Protein AF-A0A973DH10-F1 (afdb_monomer_lite)

Secondary structure (DSSP, 8-state):
-HHHHHHHHHHHSTTSHHHHHHHHHHHHHHHHHHHHHHH-HHHHTS-EEEEE-TTS-EEEEES--HHHHHHHHHHHHH-HHHHHHHHHHHHHHHHHHTT-SSGGGGEE--TTTHHHH--HHHHHHHTBPPHHHHHHH--SB-HHHHHHHHHHHHHHHSEE-

Foldseek 3Di:
DVLLVLLCCQCFNCPHQQVVLLLQLQVLVVVLLVVCCVPPVVLNPDPWFWFAALVLQIFIGDDDDPVVRVVSSCSCRVRPSNSVSNVSNVVSCVVSLCVDCDQLVQFDDDNHCRRQQDGSVQLNVQQADDPVCCVVPVTRGNSVSNSVSSSVSRVVGTHGD

pLDDT: mean 93.12, std 5.01, range [64.06, 98.31]

Radius of gyration: 15.71 Å; chains: 1; bounding box: 33×38×45 Å

Structure (mmCIF, N/CA/C/O backbone):
data_AF-A0A973DH10-F1
#
_entry.id   AF-A0A973DH10-F1
#
loop_
_atom_site.group_PDB
_atom_site.id
_atom_site.type_symbol
_atom_site.label_atom_id
_atom_site.label_alt_id
_atom_site.label_comp_id
_atom_site.label_asym_id
_atom_site.label_entity_id
_atom_site.label_seq_id
_atom_site.pdbx_PDB_ins_code
_atom_site.Cartn_x
_atom_site.Cartn_y
_atom_site.Cartn_z
_atom_site.occupancy
_atom_site.B_iso_or_equiv
_atom_site.auth_seq_id
_atom_site.auth_comp_id
_atom_site.auth_asym_id
_atom_site.auth_atom_id
_atom_site.pdbx_PDB_model_num
ATOM 1 N N . MET A 1 1 ? 14.949 -2.967 -24.346 1.00 64.06 1 MET A N 1
ATOM 2 C CA . MET A 1 1 ? 15.407 -1.708 -23.703 1.00 64.06 1 MET A CA 1
ATOM 3 C C . MET A 1 1 ? 14.284 -0.684 -23.559 1.00 64.06 1 MET A C 1
ATOM 5 O O . MET A 1 1 ? 14.147 -0.156 -22.469 1.00 64.06 1 MET A O 1
ATOM 9 N N . TYR A 1 2 ? 13.467 -0.434 -24.591 1.00 74.19 2 TYR A N 1
ATOM 10 C CA . TYR A 1 2 ? 12.331 0.504 -24.516 1.00 74.19 2 TYR A CA 1
ATOM 11 C C . TYR A 1 2 ? 11.295 0.140 -23.433 1.00 74.19 2 TYR A C 1
ATOM 13 O O . TYR A 1 2 ? 10.970 0.972 -22.595 1.00 74.19 2 TYR A O 1
ATOM 21 N N . GLU A 1 3 ? 10.865 -1.124 -23.376 1.00 84.31 3 GLU A N 1
ATOM 22 C CA . GLU A 1 3 ? 9.895 -1.600 -22.371 1.00 84.31 3 GLU A CA 1
ATOM 23 C C . GLU A 1 3 ? 10.422 -1.510 -20.934 1.00 84.31 3 GLU A C 1
ATOM 25 O O . GLU A 1 3 ? 9.685 -1.123 -20.034 1.00 84.31 3 GLU A O 1
ATOM 30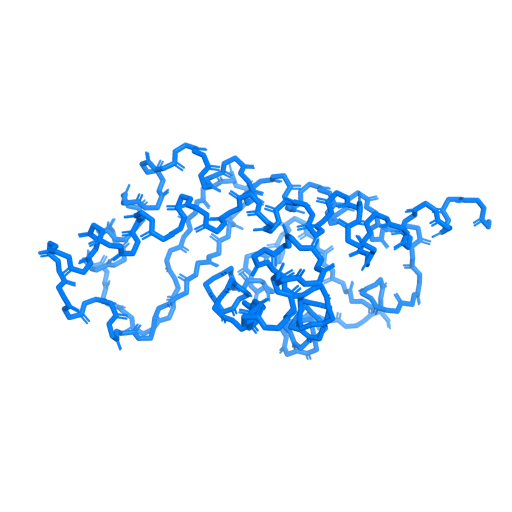 N N . LEU A 1 4 ? 11.717 -1.780 -20.729 1.00 85.81 4 LEU A N 1
ATOM 31 C CA . LEU A 1 4 ? 12.368 -1.615 -19.429 1.00 85.81 4 LEU A CA 1
ATOM 32 C C . LEU A 1 4 ? 12.369 -0.143 -18.990 1.00 85.81 4 LEU A C 1
ATOM 34 O O . LEU A 1 4 ? 12.091 0.142 -17.834 1.00 85.81 4 LEU A O 1
ATOM 38 N N . GLY A 1 5 ? 12.640 0.793 -19.906 1.00 86.19 5 GLY A N 1
ATOM 39 C CA . GLY A 1 5 ? 12.599 2.227 -19.605 1.00 86.19 5 GLY A CA 1
ATOM 40 C C . GLY A 1 5 ? 11.201 2.712 -19.211 1.00 86.19 5 GLY A C 1
ATOM 41 O O . GLY A 1 5 ? 11.071 3.489 -18.267 1.00 86.19 5 GLY A O 1
ATOM 42 N N . ILE A 1 6 ? 10.158 2.210 -19.884 1.00 89.88 6 ILE A N 1
ATOM 43 C CA . ILE A 1 6 ? 8.761 2.480 -19.512 1.00 89.88 6 ILE A CA 1
ATOM 44 C C . ILE A 1 6 ? 8.464 1.902 -18.130 1.00 89.88 6 ILE A C 1
ATOM 46 O O . ILE A 1 6 ? 7.989 2.632 -17.268 1.00 89.88 6 ILE A O 1
ATOM 50 N N . ALA A 1 7 ? 8.794 0.630 -17.892 1.00 91.88 7 ALA A N 1
ATOM 51 C CA . ALA A 1 7 ? 8.577 -0.010 -16.598 1.00 91.88 7 ALA A CA 1
ATOM 52 C C . ALA A 1 7 ? 9.269 0.756 -15.461 1.00 91.88 7 ALA A C 1
ATOM 54 O O . ALA A 1 7 ? 8.643 1.053 -14.449 1.00 91.88 7 ALA A O 1
ATOM 55 N N . THR A 1 8 ? 10.525 1.173 -15.650 1.00 90.81 8 THR A N 1
ATOM 56 C CA . THR A 1 8 ? 11.237 1.994 -14.663 1.00 90.81 8 THR A CA 1
ATOM 57 C C . THR A 1 8 ? 10.534 3.336 -14.416 1.00 90.81 8 THR A C 1
ATOM 59 O O . THR A 1 8 ? 10.389 3.758 -13.270 1.00 90.81 8 THR A O 1
ATOM 62 N N . GLY A 1 9 ? 10.061 4.008 -15.468 1.00 92.69 9 GLY A N 1
ATOM 63 C CA . GLY A 1 9 ? 9.294 5.246 -15.323 1.00 92.69 9 GLY A CA 1
ATOM 64 C C . GLY A 1 9 ? 8.002 5.049 -14.528 1.00 92.69 9 GLY A C 1
ATOM 65 O O . GLY A 1 9 ? 7.704 5.821 -13.621 1.00 92.69 9 GLY A O 1
ATOM 66 N N . GLU A 1 10 ? 7.262 3.990 -14.834 1.00 95.06 10 GLU A N 1
ATOM 67 C CA . GLU A 1 10 ? 5.958 3.695 -14.242 1.00 95.06 10 GLU A CA 1
ATOM 68 C C . GLU A 1 10 ? 6.039 3.211 -12.787 1.00 95.06 10 GLU A C 1
ATOM 70 O O . GLU A 1 10 ? 5.149 3.520 -11.993 1.00 95.06 10 GLU A O 1
ATOM 75 N N . LEU A 1 11 ? 7.111 2.493 -12.432 1.00 94.12 11 LEU A N 1
ATOM 76 C CA . LEU A 1 11 ? 7.329 1.931 -11.096 1.00 94.12 11 LEU A CA 1
ATOM 77 C C . LEU A 1 11 ? 7.950 2.925 -10.102 1.00 94.12 11 LEU A C 1
ATOM 79 O O . LEU A 1 11 ? 7.577 2.907 -8.929 1.00 94.12 11 LEU A O 1
ATOM 83 N N . TYR A 1 12 ? 8.901 3.763 -10.538 1.00 92.81 12 TYR A N 1
ATOM 84 C CA . TYR A 1 12 ? 9.770 4.516 -9.616 1.00 92.81 12 TYR A CA 1
ATOM 85 C C . TYR A 1 12 ? 9.658 6.038 -9.720 1.00 92.81 12 TYR A C 1
ATOM 87 O O . TYR A 1 12 ? 9.957 6.740 -8.754 1.00 92.81 12 TYR A O 1
ATOM 95 N N . MET A 1 13 ? 9.279 6.580 -10.879 1.00 92.06 13 MET A N 1
ATOM 96 C CA . MET A 1 13 ? 9.274 8.033 -11.071 1.00 92.06 13 MET A CA 1
ATOM 97 C C . MET A 1 13 ? 7.978 8.644 -10.526 1.00 92.06 13 MET A C 1
ATOM 99 O O . MET A 1 13 ? 6.919 8.046 -10.697 1.00 92.06 13 MET A O 1
ATOM 103 N N . PRO A 1 14 ? 8.000 9.867 -9.963 1.00 86.50 14 PRO A N 1
ATOM 104 C CA . PRO A 1 14 ? 6.800 10.503 -9.399 1.00 86.50 14 PRO A CA 1
ATOM 105 C C . PRO A 1 14 ? 5.652 10.665 -10.413 1.00 86.50 14 PRO A C 1
ATOM 107 O O . PRO A 1 14 ? 4.482 10.665 -10.046 1.00 86.50 14 PRO A O 1
ATOM 110 N N . GLY A 1 15 ? 5.969 10.752 -11.709 1.00 89.12 15 GLY A N 1
ATOM 111 C CA . GLY A 1 15 ? 4.977 10.789 -12.788 1.00 89.12 15 GLY A CA 1
ATOM 112 C C . GLY A 1 15 ? 4.397 9.426 -13.194 1.00 89.12 15 GLY A C 1
ATOM 113 O O . GLY A 1 15 ? 3.450 9.403 -13.987 1.00 89.12 15 GLY A O 1
ATOM 114 N N . GLY A 1 16 ? 4.953 8.327 -12.687 1.00 94.25 16 GLY A N 1
ATOM 115 C CA . GLY A 1 16 ? 4.567 6.956 -12.995 1.00 94.25 16 GLY A CA 1
ATOM 116 C C . GLY A 1 16 ? 3.266 6.533 -12.322 1.00 94.25 16 GLY A C 1
ATOM 117 O O . GLY A 1 16 ? 2.836 7.100 -11.315 1.00 94.25 16 GLY A O 1
ATOM 118 N N . SER A 1 17 ? 2.615 5.530 -12.895 1.00 95.62 17 SER A N 1
ATOM 119 C CA . SER A 1 17 ? 1.327 5.024 -12.425 1.00 95.62 17 SER A CA 1
ATOM 120 C C . SER A 1 17 ? 1.370 4.442 -11.013 1.00 95.62 17 SER A C 1
ATOM 122 O O . SER A 1 17 ? 0.400 4.629 -10.277 1.00 95.62 17 SER A O 1
ATOM 124 N N . VAL A 1 18 ? 2.469 3.808 -10.586 1.00 95.38 18 VAL A N 1
ATOM 125 C CA . VAL A 1 18 ? 2.585 3.268 -9.220 1.00 95.38 18 VAL A CA 1
ATOM 126 C C . VAL A 1 18 ? 2.637 4.397 -8.180 1.00 95.38 18 VAL A C 1
ATOM 128 O O . VAL A 1 18 ? 1.722 4.448 -7.352 1.00 95.38 18 VAL A O 1
ATOM 131 N N . PRO A 1 19 ? 3.577 5.365 -8.235 1.00 95.12 19 PRO A N 1
ATOM 132 C CA . PRO A 1 19 ? 3.576 6.493 -7.299 1.00 95.12 19 PRO A CA 1
ATOM 133 C C . PRO A 1 19 ? 2.293 7.329 -7.336 1.00 95.12 19 PRO A C 1
ATOM 135 O O . PRO A 1 19 ? 1.767 7.687 -6.285 1.00 95.12 19 PRO A O 1
ATOM 138 N N . LYS A 1 20 ? 1.716 7.566 -8.523 1.00 95.44 20 LYS A N 1
ATOM 139 C CA . LYS A 1 20 ? 0.425 8.267 -8.648 1.00 95.44 20 LYS A CA 1
ATOM 140 C C . LYS A 1 20 ? -0.729 7.532 -7.979 1.00 95.44 20 LYS A C 1
ATOM 142 O O . LYS A 1 20 ? -1.645 8.179 -7.482 1.00 95.44 20 LYS A O 1
ATOM 147 N N . SER A 1 21 ? -0.722 6.200 -7.996 1.00 96.31 21 SER A N 1
ATOM 148 C CA . SER A 1 21 ? -1.761 5.420 -7.319 1.00 96.31 21 SER A CA 1
ATOM 149 C C . SER A 1 21 ? -1.677 5.625 -5.808 1.00 96.31 21 SER A C 1
ATOM 151 O O . SER A 1 21 ? -2.709 5.816 -5.180 1.00 96.31 21 SER A O 1
ATOM 153 N N . VAL A 1 22 ? -0.465 5.675 -5.240 1.00 96.44 22 VAL A N 1
ATOM 154 C CA . VAL A 1 22 ? -0.251 5.953 -3.806 1.00 96.44 22 VAL A CA 1
ATOM 155 C C . VAL A 1 22 ? -0.667 7.374 -3.438 1.00 96.44 22 VAL A C 1
ATOM 157 O O . VAL A 1 22 ? -1.369 7.562 -2.450 1.00 96.44 22 VAL A O 1
ATOM 160 N N . GLU A 1 23 ? -0.328 8.363 -4.266 1.00 95.00 23 GLU A N 1
ATOM 161 C CA . GLU A 1 23 ? -0.748 9.753 -4.046 1.00 95.00 23 GLU A CA 1
ATOM 162 C C . GLU A 1 23 ? -2.277 9.875 -3.938 1.00 95.00 23 GLU A C 1
ATOM 164 O O . GLU A 1 23 ? -2.801 10.531 -3.039 1.00 95.00 23 GLU A O 1
ATOM 169 N N . LYS A 1 24 ? -3.013 9.162 -4.802 1.00 95.81 24 LYS A N 1
ATOM 170 C CA . LYS A 1 24 ? -4.484 9.126 -4.777 1.00 95.81 24 LYS A CA 1
ATOM 171 C C . LYS A 1 24 ? -5.066 8.448 -3.535 1.00 95.81 24 LYS A C 1
ATOM 173 O O . LYS A 1 24 ? -6.218 8.710 -3.206 1.00 95.81 24 LYS A O 1
ATOM 178 N N . MET A 1 25 ? -4.318 7.574 -2.860 1.00 97.00 25 MET A N 1
ATOM 179 C CA . MET A 1 25 ? -4.797 6.900 -1.649 1.00 97.00 25 MET A CA 1
ATOM 180 C C . MET A 1 25 ? -4.804 7.828 -0.433 1.00 97.00 25 MET A C 1
ATOM 182 O O . MET A 1 25 ? -5.590 7.595 0.480 1.00 97.00 25 MET A O 1
ATOM 186 N N . LEU A 1 26 ? -3.945 8.855 -0.387 1.00 94.44 26 LEU A N 1
ATOM 187 C CA . LEU A 1 26 ? -3.704 9.627 0.838 1.00 94.44 26 LEU A CA 1
ATOM 188 C C . LEU A 1 26 ? -4.947 10.358 1.348 1.00 94.44 26 LEU A C 1
ATOM 190 O O . LEU A 1 26 ? -5.273 10.243 2.526 1.00 94.44 26 LEU A O 1
ATOM 194 N N . SER A 1 27 ? -5.666 11.062 0.472 1.00 94.75 27 SER A N 1
ATOM 195 C CA . SER A 1 27 ? -6.875 11.796 0.861 1.00 94.75 27 SER A CA 1
ATOM 196 C C . SER A 1 27 ? -7.994 10.886 1.399 1.00 94.75 27 SER A C 1
ATOM 198 O O . SER A 1 27 ? -8.438 11.121 2.528 1.00 94.75 27 SER A O 1
ATOM 200 N N . PRO A 1 28 ? -8.431 9.823 0.688 1.00 96.62 28 PRO A N 1
ATOM 201 C CA . PRO A 1 28 ? -9.458 8.929 1.219 1.00 96.62 28 PRO A CA 1
ATOM 202 C C . PRO A 1 28 ? -8.968 8.124 2.433 1.00 96.62 28 PRO A C 1
ATOM 204 O O . PRO A 1 28 ? -9.773 7.789 3.300 1.00 96.62 28 PRO A O 1
ATOM 207 N N . TYR A 1 29 ? -7.664 7.852 2.543 1.00 96.19 29 TYR A N 1
ATOM 208 C CA . TYR A 1 29 ? -7.074 7.238 3.733 1.00 96.19 29 TYR A CA 1
ATOM 209 C C . TYR A 1 29 ? -7.130 8.157 4.961 1.00 96.19 29 TYR A C 1
ATOM 211 O O . TYR A 1 29 ? -7.511 7.709 6.040 1.00 96.19 29 TYR A O 1
ATOM 219 N N . ASP A 1 30 ? -6.811 9.443 4.811 1.00 94.75 30 ASP A N 1
ATOM 220 C CA . ASP A 1 30 ? -6.882 10.411 5.911 1.00 94.75 30 ASP A CA 1
ATOM 221 C C . ASP A 1 30 ? -8.323 10.630 6.384 1.00 94.75 30 ASP A C 1
ATOM 223 O O . ASP A 1 30 ? -8.580 10.678 7.590 1.00 94.75 30 ASP A O 1
ATOM 227 N N . ALA A 1 31 ? -9.279 10.682 5.453 1.00 95.31 31 ALA A N 1
ATOM 228 C CA . ALA A 1 31 ? -10.700 10.731 5.786 1.00 95.31 31 ALA A CA 1
ATOM 229 C C . ALA A 1 31 ? -11.147 9.477 6.559 1.00 95.31 31 ALA A C 1
ATOM 231 O O . ALA A 1 31 ? -11.826 9.588 7.582 1.00 95.31 31 ALA A O 1
ATOM 232 N N . LEU A 1 32 ? -10.715 8.291 6.114 1.00 94.44 32 LEU A N 1
ATOM 233 C CA . LEU A 1 32 ? -10.994 7.021 6.782 1.00 94.44 32 LEU A CA 1
ATOM 234 C C . LEU A 1 32 ? -10.411 6.985 8.201 1.00 94.44 32 LEU A C 1
ATOM 236 O O . LEU A 1 32 ? -11.117 6.638 9.146 1.00 94.44 32 LEU A O 1
ATOM 240 N N . LEU A 1 33 ? -9.137 7.350 8.369 1.00 93.12 33 LEU A N 1
ATOM 241 C CA . LEU A 1 33 ? -8.499 7.388 9.684 1.00 93.12 33 LEU A CA 1
ATOM 242 C C . LEU A 1 33 ? -9.174 8.389 10.619 1.00 93.12 33 LEU A C 1
ATOM 244 O O . LEU A 1 33 ? -9.320 8.099 11.805 1.00 93.12 33 LEU A O 1
ATOM 248 N N . SER A 1 34 ? -9.595 9.546 10.104 1.00 93.69 34 SER A N 1
ATOM 249 C CA . SER A 1 34 ? -10.341 10.529 10.889 1.00 93.69 34 SER A CA 1
ATOM 250 C C . SER A 1 34 ? -11.671 9.952 11.382 1.00 93.69 34 SER A C 1
ATOM 252 O O . SER A 1 34 ? -11.976 10.058 12.570 1.00 93.69 34 SER A O 1
ATOM 254 N N . ASP A 1 35 ? -12.423 9.269 10.512 1.00 92.94 35 ASP A N 1
ATOM 255 C CA . ASP A 1 35 ? -13.675 8.603 10.890 1.00 92.94 35 ASP A CA 1
ATOM 256 C C . ASP A 1 35 ? -13.447 7.492 11.926 1.00 92.94 35 ASP A C 1
ATOM 258 O O . ASP A 1 35 ? -14.120 7.450 12.959 1.00 92.94 35 ASP A O 1
ATOM 262 N N . ILE A 1 36 ? -12.439 6.640 11.713 1.00 92.00 36 ILE A N 1
ATOM 263 C CA . ILE A 1 36 ? -12.059 5.591 12.667 1.00 92.00 36 ILE A CA 1
ATOM 264 C C . ILE A 1 36 ? -11.673 6.206 14.012 1.00 92.00 36 ILE A C 1
ATOM 266 O O . ILE A 1 36 ? -12.118 5.715 15.044 1.00 92.00 36 ILE A O 1
ATOM 270 N N . ASN A 1 37 ? -10.890 7.284 14.026 1.00 91.75 37 ASN A N 1
ATOM 271 C CA . ASN A 1 37 ? -10.477 7.939 15.262 1.00 91.75 37 ASN A CA 1
ATOM 272 C C . ASN A 1 37 ? -11.658 8.569 16.016 1.00 91.75 37 ASN A C 1
ATOM 274 O O . ASN A 1 37 ? -11.659 8.579 17.242 1.00 91.75 37 ASN A O 1
ATOM 278 N N . ASN A 1 38 ? -12.675 9.059 15.305 1.00 91.19 38 ASN A N 1
ATOM 279 C CA . ASN A 1 38 ? -13.877 9.622 15.920 1.00 91.19 38 ASN A CA 1
ATOM 280 C C . ASN A 1 38 ? -14.800 8.539 16.502 1.00 91.19 38 ASN A C 1
ATOM 282 O O . ASN A 1 38 ? -15.364 8.727 17.578 1.00 91.19 38 ASN A O 1
ATOM 286 N N . GLN A 1 39 ? -14.964 7.414 15.801 1.00 90.06 39 GLN A N 1
ATOM 287 C CA . GLN A 1 39 ? -15.906 6.354 16.187 1.00 90.06 39 GLN A CA 1
ATOM 288 C C . GLN A 1 39 ? -15.285 5.310 17.125 1.00 90.06 39 GLN A C 1
ATOM 290 O O . GLN A 1 39 ? -15.946 4.809 18.032 1.00 90.06 39 GLN A O 1
ATOM 295 N N . ALA A 1 40 ? -14.010 4.990 16.921 1.00 88.50 40 ALA A N 1
ATOM 296 C CA . ALA A 1 40 ? -13.256 4.000 17.678 1.00 88.50 40 ALA A CA 1
ATOM 297 C C . ALA A 1 40 ? -11.802 4.477 17.899 1.00 88.50 40 ALA A C 1
ATOM 299 O O . ALA A 1 40 ? -10.874 3.923 17.304 1.00 88.50 40 ALA A O 1
ATOM 300 N N . PRO A 1 41 ? -11.561 5.469 18.782 1.00 86.31 41 PRO A N 1
ATOM 301 C CA . PRO A 1 41 ? -10.232 6.060 18.983 1.00 86.31 41 PRO A CA 1
ATOM 302 C C . PRO A 1 41 ? -9.138 5.033 19.303 1.00 86.31 41 PRO A C 1
ATOM 304 O O . PRO A 1 41 ? -8.007 5.149 18.842 1.00 86.31 41 PRO A O 1
ATOM 307 N N . SER A 1 42 ? -9.472 3.978 20.053 1.00 85.12 42 SER A N 1
ATOM 308 C CA . SER A 1 42 ? -8.536 2.896 20.387 1.00 85.12 42 SER A CA 1
ATOM 309 C C . SER A 1 42 ? -7.997 2.161 19.155 1.00 85.12 42 SER A C 1
ATOM 311 O O . SER A 1 42 ? -6.883 1.645 19.202 1.00 85.12 42 SER A O 1
ATOM 313 N N . MET A 1 43 ? -8.745 2.141 18.047 1.00 84.19 43 MET A N 1
ATOM 314 C CA . MET A 1 43 ? -8.339 1.507 16.794 1.00 84.19 43 MET A CA 1
ATOM 315 C C . MET A 1 43 ? -7.297 2.323 16.035 1.00 84.19 43 MET A C 1
ATOM 317 O O . MET A 1 43 ? -6.443 1.737 15.375 1.00 84.19 43 MET A O 1
ATOM 321 N N . ALA A 1 44 ? -7.303 3.653 16.154 1.00 78.12 44 ALA A N 1
ATOM 322 C CA . ALA A 1 44 ? -6.312 4.499 15.488 1.00 78.12 44 ALA A CA 1
ATOM 323 C C . ALA A 1 44 ? -4.881 4.188 15.970 1.00 78.12 44 ALA A C 1
ATOM 325 O O . ALA A 1 44 ? -3.942 4.164 15.172 1.00 78.12 44 ALA A O 1
ATOM 326 N N . TYR A 1 45 ? -4.734 3.861 17.258 1.00 78.94 45 TYR A N 1
ATOM 327 C CA . TYR A 1 45 ? -3.447 3.580 17.906 1.00 78.94 45 TYR A CA 1
ATOM 328 C C . TYR A 1 45 ? -3.039 2.101 17.890 1.00 78.94 45 TYR A C 1
ATOM 330 O O . TYR A 1 45 ? -1.944 1.759 18.340 1.00 78.94 45 TYR A O 1
ATOM 338 N N . LYS A 1 46 ? -3.902 1.204 17.400 1.00 88.25 46 LYS A N 1
ATOM 339 C CA . LYS A 1 46 ? -3.590 -0.226 17.298 1.00 88.25 46 LYS A CA 1
ATOM 340 C C . LYS A 1 46 ? -2.742 -0.535 16.069 1.00 88.25 46 LYS A C 1
ATOM 342 O O . LYS A 1 46 ? -2.876 0.091 15.017 1.00 88.25 46 LYS A O 1
ATOM 347 N N . ASN A 1 47 ? -1.908 -1.565 16.208 1.00 88.19 47 ASN A N 1
ATOM 348 C CA . ASN A 1 47 ? -1.054 -2.077 15.143 1.00 88.19 47 ASN A CA 1
ATOM 349 C C . ASN A 1 47 ? -1.856 -2.978 14.188 1.00 88.19 47 ASN A C 1
ATOM 351 O O . ASN A 1 47 ? -1.850 -4.205 14.318 1.00 88.19 47 ASN A O 1
ATOM 355 N N . TRP A 1 48 ? -2.570 -2.342 13.262 1.00 94.62 48 TRP A N 1
ATOM 356 C CA . TRP A 1 48 ? -3.254 -2.991 12.146 1.00 94.62 48 TRP A CA 1
ATOM 357 C C . TRP A 1 48 ? -2.760 -2.430 10.815 1.00 94.62 48 TRP A C 1
ATOM 359 O O . TRP A 1 48 ? -2.290 -1.295 10.763 1.00 94.62 48 TRP A O 1
ATOM 369 N N . GLY A 1 49 ? -2.866 -3.222 9.753 1.00 96.19 49 GLY A N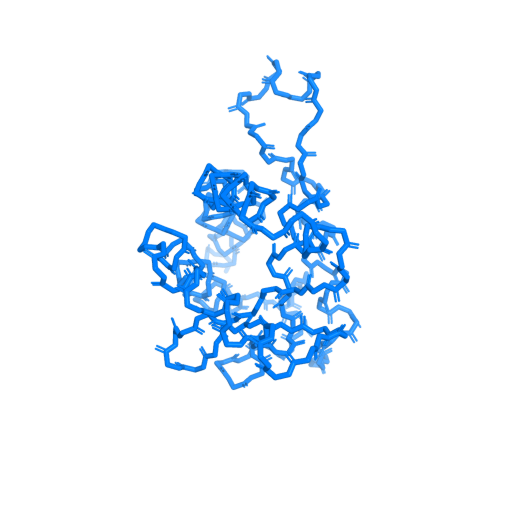 1
ATOM 370 C CA . GLY A 1 49 ? -2.463 -2.884 8.393 1.00 96.19 49 GLY A CA 1
ATOM 371 C C . GLY A 1 49 ? -3.595 -3.060 7.388 1.00 96.19 49 GLY A C 1
ATOM 372 O O . GLY A 1 49 ? -4.676 -3.538 7.727 1.00 96.19 49 GLY A O 1
ATOM 373 N N . ILE A 1 50 ? -3.324 -2.678 6.141 1.00 97.75 50 ILE A N 1
ATOM 374 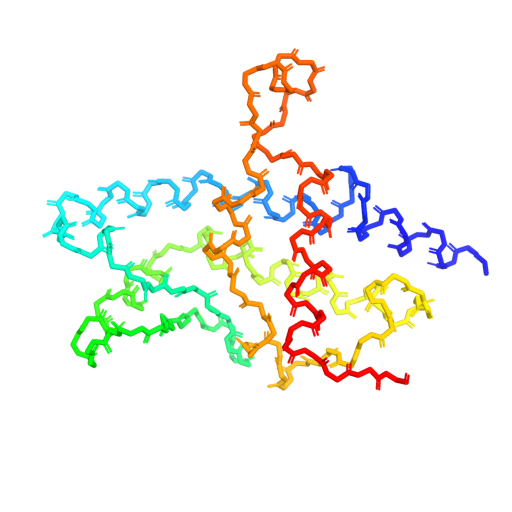C CA . ILE A 1 50 ? -4.260 -2.816 5.018 1.00 97.75 50 ILE A CA 1
ATOM 375 C C . ILE A 1 50 ? -3.592 -3.684 3.960 1.00 97.75 50 ILE A C 1
ATOM 377 O O . ILE A 1 50 ? -2.513 -3.326 3.492 1.00 97.75 50 ILE A O 1
ATOM 381 N N . SER A 1 51 ? -4.232 -4.772 3.552 1.00 97.38 51 SER A N 1
ATOM 382 C CA . SER A 1 51 ? -3.844 -5.561 2.379 1.00 97.38 51 SER A CA 1
ATOM 383 C C . SER A 1 51 ? -4.996 -5.620 1.371 1.00 97.38 51 SER A C 1
ATOM 385 O O . SER A 1 51 ? -6.102 -5.146 1.636 1.00 97.38 51 SER A O 1
ATOM 387 N N . ILE A 1 52 ? -4.733 -6.162 0.180 1.00 97.38 52 ILE A N 1
ATOM 388 C CA . ILE A 1 52 ? -5.753 -6.404 -0.845 1.00 97.38 52 ILE A CA 1
ATOM 389 C C . ILE A 1 52 ? -5.677 -7.850 -1.316 1.00 97.38 52 ILE A C 1
ATOM 391 O O . ILE A 1 52 ? -4.644 -8.304 -1.814 1.00 97.38 52 ILE A O 1
ATOM 395 N N . ASN A 1 53 ? -6.790 -8.563 -1.196 1.00 94.06 53 ASN A N 1
ATOM 396 C CA . ASN A 1 53 ? -6.853 -9.965 -1.576 1.00 94.06 53 ASN A CA 1
ATOM 397 C C . ASN A 1 53 ? -7.015 -10.158 -3.096 1.00 94.06 53 ASN A C 1
ATOM 399 O O . ASN A 1 53 ? -6.955 -9.222 -3.906 1.00 94.06 53 ASN A O 1
ATOM 403 N N . GLN A 1 54 ? -7.196 -11.411 -3.512 1.00 90.88 54 GLN A N 1
ATOM 404 C CA . GLN A 1 54 ? -7.329 -11.774 -4.922 1.00 90.88 54 GLN A CA 1
ATOM 405 C C . GLN A 1 54 ? -8.606 -11.221 -5.569 1.00 90.88 54 GLN A C 1
ATOM 407 O O . GLN A 1 54 ? -8.557 -10.806 -6.726 1.00 90.88 54 GLN A O 1
ATOM 412 N N . SER A 1 55 ? -9.721 -11.137 -4.832 1.00 91.25 55 SER A N 1
ATOM 413 C CA . SER A 1 55 ? -10.974 -10.549 -5.333 1.00 91.25 55 SER A CA 1
ATOM 414 C C . SER A 1 55 ? -10.935 -9.020 -5.404 1.00 91.25 55 SER A C 1
ATOM 416 O O . SER A 1 55 ? -11.863 -8.390 -5.913 1.00 91.25 55 SER A O 1
ATOM 418 N N . GLY A 1 56 ? -9.861 -8.407 -4.903 1.00 92.50 56 GLY A N 1
ATOM 419 C CA . GLY A 1 56 ? -9.719 -6.963 -4.829 1.00 92.50 56 GLY A CA 1
ATOM 420 C C . GLY A 1 56 ? -10.496 -6.340 -3.668 1.00 92.50 56 GLY A C 1
ATOM 421 O O . GLY A 1 56 ? -10.825 -5.158 -3.724 1.00 92.50 56 GLY A O 1
ATOM 422 N N . THR A 1 57 ? -10.818 -7.126 -2.646 1.00 96.00 57 THR A N 1
ATOM 423 C CA . THR A 1 57 ? -11.384 -6.643 -1.385 1.00 96.00 57 THR A CA 1
ATOM 424 C C . THR A 1 57 ? -10.233 -6.261 -0.459 1.00 96.00 57 THR A C 1
ATOM 426 O O . THR A 1 57 ? -9.205 -6.944 -0.431 1.00 96.00 57 THR A O 1
ATOM 429 N N . LEU A 1 58 ? -10.382 -5.153 0.264 1.00 97.44 58 LEU A N 1
ATOM 430 C CA . LEU A 1 58 ? -9.400 -4.730 1.256 1.00 97.44 58 LEU A CA 1
ATOM 431 C C . LEU A 1 58 ? -9.577 -5.538 2.536 1.00 97.44 58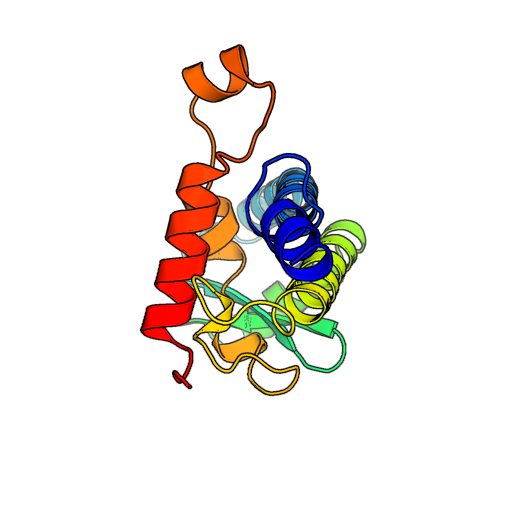 LEU A C 1
ATOM 433 O O . LEU A 1 58 ? -10.700 -5.700 3.011 1.00 97.44 58 LEU A O 1
ATOM 437 N N . GLU A 1 59 ? -8.471 -6.006 3.093 1.00 96.88 59 GLU A N 1
ATOM 438 C CA . GLU A 1 59 ? -8.452 -6.803 4.315 1.00 96.88 59 GLU A CA 1
ATOM 439 C C . GLU A 1 59 ? -7.662 -6.077 5.398 1.00 96.88 59 GLU A C 1
ATOM 441 O O . GLU A 1 59 ? -6.634 -5.441 5.135 1.00 96.88 59 GLU A O 1
ATOM 446 N N . ALA A 1 60 ? -8.153 -6.174 6.631 1.00 96.00 60 ALA A N 1
ATOM 447 C CA . ALA A 1 60 ? -7.443 -5.654 7.786 1.00 96.00 60 ALA A CA 1
ATOM 448 C C . ALA A 1 60 ? -6.506 -6.737 8.334 1.00 96.00 60 ALA A C 1
ATOM 450 O O . ALA A 1 60 ? -6.915 -7.866 8.620 1.00 96.00 60 ALA A O 1
ATOM 451 N N . THR A 1 61 ? -5.232 -6.386 8.486 1.00 94.12 61 THR A N 1
ATOM 452 C CA . THR A 1 61 ? -4.176 -7.290 8.969 1.00 94.12 61 THR A CA 1
ATOM 453 C C . THR A 1 61 ? -3.593 -6.798 10.292 1.00 94.12 61 THR A C 1
ATOM 455 O O . THR A 1 61 ? -3.851 -5.671 10.709 1.00 94.12 61 THR A O 1
ATOM 458 N N . GLY A 1 62 ? -2.794 -7.624 10.972 1.00 90.81 62 GLY A N 1
ATOM 459 C CA . GLY A 1 62 ? -2.115 -7.262 12.222 1.00 90.81 62 GLY A CA 1
ATOM 460 C C . GLY A 1 62 ? -2.760 -7.852 13.477 1.00 90.81 62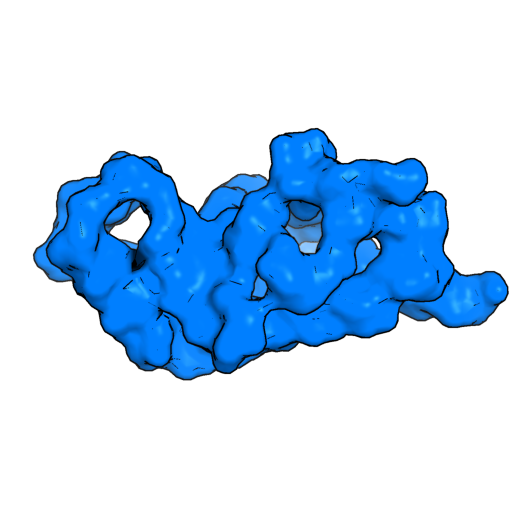 GLY A C 1
ATOM 461 O O . GLY A 1 62 ? -3.545 -8.796 13.413 1.00 90.81 62 GLY A O 1
ATOM 462 N N . SER A 1 63 ? -2.389 -7.314 14.639 1.00 89.44 63 SER A N 1
ATOM 463 C CA . SER A 1 63 ? -2.792 -7.853 15.945 1.00 89.44 63 SER A CA 1
ATOM 464 C C . SER A 1 63 ? -4.131 -7.265 16.397 1.00 89.44 63 SER A C 1
ATOM 466 O O . SER A 1 63 ? -4.181 -6.434 17.306 1.00 89.44 63 SER A O 1
ATOM 468 N N . ILE A 1 64 ? -5.212 -7.687 15.741 1.00 92.31 64 ILE A N 1
ATOM 469 C CA . ILE A 1 64 ? -6.595 -7.257 15.999 1.00 92.31 64 ILE A CA 1
ATOM 470 C C . ILE A 1 64 ? -7.515 -8.461 16.214 1.00 92.31 64 ILE A C 1
ATOM 472 O O . ILE A 1 64 ? -7.220 -9.567 15.768 1.00 92.31 64 ILE A O 1
ATOM 476 N N . THR A 1 65 ? -8.620 -8.251 16.927 1.00 92.69 65 THR A N 1
ATOM 477 C CA . THR A 1 65 ? -9.652 -9.286 17.118 1.00 92.69 65 THR A CA 1
ATOM 478 C C . THR A 1 65 ? -10.527 -9.444 15.872 1.00 92.69 65 THR A C 1
ATOM 480 O O . THR A 1 65 ? -10.601 -8.532 15.051 1.00 92.69 65 THR A O 1
ATOM 483 N N . ASP A 1 66 ? -11.256 -10.556 15.750 1.00 92.81 66 ASP A N 1
ATOM 484 C CA . ASP A 1 66 ? -12.154 -10.786 14.606 1.00 92.81 66 ASP A CA 1
ATOM 485 C C . ASP A 1 66 ? -13.242 -9.707 14.478 1.00 92.81 66 ASP A C 1
ATOM 487 O O . ASP A 1 66 ? -13.552 -9.264 13.376 1.00 92.81 66 ASP A O 1
ATOM 491 N N . LEU A 1 67 ? -13.787 -9.224 15.602 1.00 91.44 67 LEU A N 1
ATOM 492 C CA . LEU A 1 67 ? -14.774 -8.135 15.603 1.00 91.44 67 LEU A CA 1
ATOM 493 C C . LEU A 1 67 ? -14.175 -6.822 15.082 1.00 91.44 67 LEU A C 1
ATOM 495 O O . LEU A 1 67 ? -14.809 -6.099 14.317 1.00 91.44 67 LEU A O 1
ATOM 499 N N . GLU A 1 68 ? -12.942 -6.523 15.483 1.00 93.62 68 GLU A N 1
ATOM 500 C CA . GLU A 1 68 ? -12.210 -5.340 15.029 1.00 93.62 68 GLU A CA 1
ATOM 501 C C . GLU A 1 68 ? -11.833 -5.439 13.556 1.00 93.62 68 GLU A C 1
ATOM 503 O O . GLU A 1 68 ? -11.906 -4.444 12.836 1.00 93.62 68 GLU A O 1
ATOM 508 N N . LYS A 1 69 ? -11.469 -6.641 13.106 1.00 94.94 69 LYS A N 1
ATOM 509 C CA . LYS A 1 69 ? -11.203 -6.936 11.703 1.00 94.94 69 LYS A CA 1
ATOM 510 C C . LYS A 1 69 ? -12.440 -6.671 10.850 1.00 94.94 69 LYS A C 1
ATOM 512 O O . LYS A 1 69 ? -12.343 -5.896 9.907 1.00 94.94 69 LYS A O 1
ATOM 517 N N . VAL A 1 70 ? -13.600 -7.215 11.227 1.00 94.94 70 VAL A N 1
ATOM 518 C CA . VAL A 1 70 ? -14.870 -6.986 10.512 1.00 94.94 70 VAL A CA 1
ATOM 519 C C . VAL A 1 70 ? -15.203 -5.495 10.439 1.00 94.94 70 VAL A C 1
ATOM 521 O O . VAL A 1 70 ? -15.516 -4.991 9.364 1.00 94.94 70 VAL A O 1
ATOM 524 N N . TYR A 1 71 ? -15.077 -4.772 11.556 1.00 93.94 71 TYR A N 1
ATOM 525 C CA . TYR A 1 71 ? -15.314 -3.328 11.588 1.00 93.94 71 TYR A CA 1
ATOM 526 C C . TYR A 1 71 ? -14.376 -2.557 10.643 1.00 93.94 71 TYR A C 1
ATOM 528 O O . TYR A 1 71 ? -14.824 -1.703 9.877 1.00 93.94 71 TYR A O 1
ATOM 536 N N . LEU A 1 72 ? -13.072 -2.851 10.675 1.00 95.31 72 LEU A N 1
ATOM 537 C CA . LEU A 1 72 ? -12.099 -2.196 9.799 1.00 95.31 72 LEU A CA 1
ATOM 538 C C . LEU A 1 72 ? -12.353 -2.524 8.329 1.00 95.31 72 LEU A C 1
ATOM 540 O O . LEU A 1 72 ? -12.289 -1.630 7.493 1.00 95.31 72 LEU A O 1
ATOM 544 N N . GLU A 1 73 ? -12.659 -3.777 8.005 1.00 96.19 73 GLU A N 1
ATOM 545 C CA . GLU A 1 73 ? -12.938 -4.205 6.635 1.00 96.19 73 GLU A CA 1
ATOM 546 C C . GLU A 1 73 ? -14.207 -3.557 6.080 1.00 96.19 73 GLU A C 1
ATOM 548 O O . GLU A 1 73 ? -14.209 -3.138 4.922 1.00 96.19 73 GLU A O 1
ATOM 553 N N . GLU A 1 74 ? -15.251 -3.386 6.894 1.00 95.81 74 GLU A N 1
ATOM 554 C CA . GLU A 1 74 ? -16.449 -2.633 6.509 1.00 95.81 74 GLU A CA 1
ATOM 555 C C . GLU A 1 74 ? -16.102 -1.177 6.167 1.00 95.81 74 GLU A C 1
ATOM 557 O O . GLU A 1 74 ? -16.490 -0.668 5.115 1.00 95.81 74 GLU A O 1
ATOM 562 N N . LYS A 1 75 ? -15.300 -0.517 7.011 1.00 94.62 75 LYS A N 1
ATOM 563 C CA . LYS A 1 75 ? -14.862 0.868 6.786 1.00 94.62 75 LYS A CA 1
ATOM 564 C C . LYS A 1 75 ? -13.967 1.004 5.554 1.00 94.62 75 LYS A C 1
ATOM 566 O O . LYS A 1 75 ? -14.187 1.892 4.732 1.00 94.62 75 LYS A O 1
ATOM 571 N N . LEU A 1 76 ? -12.985 0.115 5.406 1.00 96.44 76 LEU A N 1
ATOM 572 C CA . LEU A 1 76 ? -12.051 0.094 4.279 1.00 96.44 76 LEU A CA 1
ATOM 573 C C . LEU A 1 76 ? -12.792 -0.093 2.955 1.00 96.44 76 LEU A C 1
ATOM 575 O O . LEU A 1 76 ? -12.601 0.688 2.024 1.00 96.44 76 LEU A O 1
ATOM 579 N N . ASN A 1 77 ? -13.664 -1.099 2.879 1.00 96.94 77 ASN A N 1
ATOM 580 C CA . ASN A 1 77 ? -14.396 -1.412 1.653 1.00 96.94 77 ASN A CA 1
ATOM 581 C C . ASN A 1 77 ? -15.590 -0.479 1.404 1.00 96.94 77 ASN A C 1
ATOM 583 O O . ASN A 1 77 ? -16.074 -0.407 0.276 1.00 96.94 77 ASN A O 1
ATOM 587 N N . GLY A 1 78 ? -16.027 0.280 2.414 1.00 95.62 78 GLY A N 1
ATOM 588 C CA . GLY A 1 78 ? -16.971 1.386 2.255 1.00 95.62 78 GLY A CA 1
ATOM 589 C C . GLY A 1 78 ? -16.383 2.595 1.513 1.00 95.62 78 GLY A C 1
ATOM 590 O O . GLY A 1 78 ? -17.134 3.386 0.943 1.00 95.62 78 GLY A O 1
ATOM 591 N N . SER A 1 79 ? -15.052 2.731 1.461 1.00 95.38 79 SER A N 1
ATOM 592 C CA . SER A 1 79 ? -14.372 3.797 0.716 1.00 95.38 79 SER A CA 1
ATOM 593 C C . SER A 1 79 ? -14.058 3.360 -0.717 1.00 95.38 79 SER A C 1
ATOM 595 O O . SER A 1 79 ? -12.984 2.833 -1.013 1.00 95.38 79 SER A O 1
ATOM 597 N N . ALA A 1 80 ? -14.997 3.602 -1.637 1.00 95.56 80 ALA A N 1
ATOM 598 C CA . ALA A 1 80 ? -14.839 3.242 -3.050 1.00 95.56 80 ALA A CA 1
ATOM 599 C C . ALA A 1 80 ? -13.576 3.855 -3.688 1.00 95.56 80 ALA A C 1
ATOM 601 O O . ALA A 1 80 ? -12.910 3.203 -4.495 1.00 95.56 80 ALA A O 1
ATOM 602 N N . GLU A 1 81 ? -13.220 5.081 -3.297 1.00 96.12 81 GLU A N 1
ATOM 603 C CA . GLU A 1 81 ? -12.020 5.774 -3.776 1.00 96.12 81 GLU A CA 1
ATOM 604 C C . GLU A 1 81 ? -10.735 5.078 -3.315 1.00 96.12 81 GLU A C 1
ATOM 606 O O . GLU A 1 81 ? -9.855 4.814 -4.138 1.00 96.12 81 GLU A O 1
ATOM 611 N N . LEU A 1 82 ? -10.642 4.710 -2.030 1.00 96.81 82 LEU A N 1
ATOM 612 C CA . LEU A 1 82 ? -9.477 4.001 -1.493 1.00 96.81 82 LEU A CA 1
ATOM 613 C C . LEU A 1 82 ? -9.329 2.617 -2.131 1.00 96.81 82 LEU A C 1
ATOM 615 O O . LEU A 1 82 ? -8.238 2.249 -2.569 1.00 96.81 82 LEU A O 1
ATOM 619 N N . VAL A 1 83 ? -10.434 1.871 -2.236 1.00 97.69 83 VAL A N 1
ATOM 620 C CA . VAL A 1 83 ? -10.466 0.556 -2.891 1.00 97.69 83 VAL A CA 1
ATOM 621 C C . VAL A 1 83 ? -9.983 0.669 -4.336 1.00 97.69 83 VAL A C 1
ATOM 623 O O . VAL A 1 83 ? -9.145 -0.124 -4.768 1.00 97.69 83 VAL A O 1
ATOM 626 N N . SER A 1 84 ? -10.478 1.657 -5.087 1.00 97.38 84 SER A N 1
ATOM 627 C CA . SER A 1 84 ? -10.064 1.872 -6.475 1.00 97.38 84 SER A CA 1
ATOM 628 C C . SER A 1 84 ? -8.579 2.214 -6.578 1.00 97.38 84 SER A C 1
ATOM 630 O O . SER A 1 84 ? -7.885 1.636 -7.409 1.00 97.38 84 SER A O 1
ATOM 632 N N . ALA A 1 85 ? -8.066 3.101 -5.724 1.00 97.75 85 ALA A N 1
ATOM 633 C CA . ALA A 1 85 ? -6.661 3.499 -5.754 1.00 97.75 85 ALA A CA 1
ATOM 634 C C . ALA A 1 85 ? -5.715 2.329 -5.421 1.00 97.75 85 ALA A C 1
ATOM 636 O O . ALA A 1 85 ? -4.689 2.150 -6.081 1.00 97.75 85 ALA A O 1
ATOM 637 N N . ILE A 1 86 ? -6.069 1.485 -4.446 1.00 98.31 86 ILE A N 1
ATOM 638 C CA . ILE A 1 86 ? -5.289 0.286 -4.097 1.00 98.31 86 ILE A CA 1
ATOM 639 C C . ILE A 1 86 ? -5.335 -0.759 -5.224 1.00 98.31 86 ILE A C 1
ATOM 641 O O . ILE A 1 86 ? -4.310 -1.367 -5.548 1.00 98.31 86 ILE A O 1
ATOM 645 N N . LYS A 1 87 ? -6.488 -0.937 -5.882 1.00 98.06 87 LYS A N 1
ATOM 646 C CA . LYS A 1 87 ? -6.598 -1.785 -7.082 1.00 98.06 87 LYS A CA 1
ATOM 647 C C . LYS A 1 87 ? -5.722 -1.275 -8.223 1.00 98.06 87 LYS A C 1
ATOM 649 O O . LYS A 1 87 ? -5.023 -2.078 -8.844 1.00 98.06 87 LYS A O 1
ATOM 654 N N . ASP A 1 88 ? -5.717 0.036 -8.460 1.00 97.81 88 ASP A N 1
ATOM 655 C CA . ASP A 1 88 ? -4.859 0.669 -9.462 1.00 97.81 88 ASP A CA 1
ATOM 656 C C . ASP A 1 88 ? -3.384 0.399 -9.156 1.00 97.81 88 ASP A C 1
ATOM 658 O O . ASP A 1 88 ? -2.644 -0.021 -10.045 1.00 97.81 88 ASP A O 1
ATOM 662 N N . PHE A 1 89 ? -2.958 0.547 -7.896 1.00 98.12 89 PHE A N 1
ATOM 663 C CA . PHE A 1 89 ? -1.592 0.214 -7.490 1.00 98.12 89 PHE A CA 1
ATOM 664 C C . PHE A 1 89 ? -1.244 -1.241 -7.805 1.00 98.12 89 PHE A C 1
ATOM 666 O O . PHE A 1 89 ? -0.238 -1.487 -8.468 1.00 98.12 89 PHE A O 1
ATOM 673 N N . LYS A 1 90 ? -2.082 -2.201 -7.384 1.00 97.81 90 LYS A N 1
ATOM 674 C CA . LYS A 1 90 ? -1.854 -3.634 -7.637 1.00 97.81 90 LYS A CA 1
ATOM 675 C C . LYS A 1 90 ? -1.719 -3.919 -9.131 1.00 97.81 90 LYS A C 1
ATOM 677 O O . LYS A 1 90 ? -0.758 -4.558 -9.555 1.00 97.81 90 LYS A O 1
ATOM 682 N N . SER A 1 91 ? -2.661 -3.415 -9.925 1.00 96.88 91 SER A N 1
ATOM 683 C CA . SER A 1 91 ? -2.679 -3.599 -11.377 1.00 96.88 91 SER A CA 1
ATOM 684 C C . SER A 1 91 ? -1.432 -3.008 -12.038 1.00 96.88 91 SER A C 1
ATOM 686 O O . SER A 1 91 ? -0.763 -3.683 -12.820 1.00 96.88 91 SER A O 1
ATOM 688 N N . ASN A 1 92 ? -1.081 -1.765 -11.700 1.00 96.50 92 ASN A N 1
ATOM 689 C CA . ASN A 1 92 ? 0.071 -1.078 -12.281 1.00 96.50 92 ASN A CA 1
ATOM 690 C C . ASN A 1 92 ? 1.391 -1.736 -11.870 1.00 96.50 92 ASN A C 1
ATOM 692 O O . ASN A 1 92 ? 2.248 -1.961 -12.722 1.00 96.50 92 ASN A O 1
ATOM 696 N N . TYR A 1 93 ? 1.536 -2.115 -10.599 1.00 96.69 93 TYR A N 1
ATOM 697 C CA . TYR A 1 93 ? 2.715 -2.825 -10.116 1.00 96.69 93 TYR A CA 1
ATOM 698 C C . TYR A 1 93 ? 2.916 -4.137 -10.885 1.00 96.69 93 TYR A C 1
ATOM 700 O O . TYR A 1 93 ? 3.950 -4.321 -11.524 1.00 96.69 93 TYR A O 1
ATOM 708 N N . LEU A 1 94 ? 1.905 -5.015 -10.910 1.00 95.56 94 LEU A N 1
ATOM 709 C CA . LEU A 1 94 ? 1.999 -6.320 -11.576 1.00 95.56 94 LEU A CA 1
ATOM 710 C C . LEU A 1 94 ? 2.193 -6.200 -13.095 1.00 95.56 94 LEU A C 1
ATOM 712 O O . LEU A 1 94 ? 2.873 -7.026 -13.699 1.00 95.56 94 LEU A O 1
ATOM 716 N N . LYS A 1 95 ? 1.637 -5.159 -13.723 1.00 94.62 95 LYS A N 1
ATOM 717 C CA . LYS A 1 95 ? 1.822 -4.894 -15.154 1.00 94.62 95 LYS A CA 1
ATOM 718 C C . LYS A 1 95 ? 3.278 -4.581 -15.503 1.00 94.62 95 LYS A C 1
ATOM 720 O O . LYS A 1 95 ? 3.769 -5.044 -16.530 1.00 94.62 95 LYS A O 1
ATOM 725 N N . TYR A 1 96 ? 3.948 -3.768 -14.688 1.00 94.06 96 TYR A N 1
ATOM 726 C CA . TYR A 1 96 ? 5.276 -3.243 -15.017 1.00 94.06 96 TYR A CA 1
ATOM 727 C C . TYR A 1 96 ? 6.428 -4.006 -14.361 1.00 94.06 96 TYR A C 1
ATOM 729 O O . TYR A 1 96 ? 7.569 -3.820 -14.774 1.00 94.06 96 TYR A O 1
ATOM 737 N N . ILE A 1 97 ? 6.151 -4.901 -13.408 1.00 92.25 97 ILE A N 1
ATOM 738 C CA . ILE A 1 97 ? 7.188 -5.708 -12.758 1.00 92.25 97 ILE A CA 1
ATOM 739 C C . ILE A 1 97 ? 7.822 -6.740 -13.702 1.00 92.25 97 ILE A C 1
ATOM 741 O O . ILE A 1 97 ? 9.024 -6.967 -13.639 1.00 92.25 97 ILE A O 1
ATOM 745 N N . GLY A 1 98 ? 7.041 -7.327 -14.618 1.00 85.44 98 GLY A N 1
ATOM 746 C CA . GLY A 1 98 ? 7.499 -8.407 -15.503 1.00 85.44 98 GLY A CA 1
ATOM 747 C C . GLY A 1 98 ? 8.668 -8.029 -16.428 1.00 85.44 98 GLY A C 1
ATOM 748 O O . GLY A 1 98 ? 9.633 -8.788 -16.518 1.00 85.44 98 GLY A O 1
ATOM 749 N N . PRO A 1 99 ? 8.636 -6.864 -17.105 1.00 82.69 99 PRO A N 1
ATOM 750 C CA . PRO A 1 99 ? 9.760 -6.390 -17.916 1.00 82.69 99 PRO A CA 1
ATOM 751 C C . PRO A 1 99 ? 11.037 -6.044 -17.127 1.00 82.69 99 PRO A C 1
ATOM 753 O O . PRO A 1 99 ? 12.085 -5.823 -17.741 1.00 82.69 99 PRO A O 1
ATOM 756 N N . GLU A 1 100 ? 10.977 -5.957 -15.793 1.00 79.88 100 GLU A N 1
ATOM 757 C CA . GLU A 1 100 ? 12.100 -5.581 -14.936 1.00 79.88 100 GLU A CA 1
ATOM 758 C C . GLU A 1 100 ? 12.768 -6.812 -14.292 1.00 79.88 100 GLU A C 1
ATOM 760 O O . GLU A 1 100 ? 12.120 -7.634 -13.667 1.00 79.88 100 GLU A O 1
ATOM 765 N N . SER A 1 101 ? 14.099 -6.926 -14.374 1.00 79.75 101 SER A N 1
ATOM 766 C CA . SER A 1 101 ? 14.885 -7.979 -13.687 1.00 79.75 101 SER A CA 1
ATOM 767 C C . SER A 1 101 ? 15.775 -7.438 -12.555 1.00 79.75 101 SER A C 1
ATOM 769 O O . SER A 1 101 ? 16.704 -8.086 -12.059 1.00 79.75 101 SER A O 1
ATOM 771 N N . ARG A 1 102 ? 15.553 -6.180 -12.171 1.00 86.31 102 ARG A N 1
ATOM 772 C CA . ARG A 1 102 ? 16.292 -5.428 -11.145 1.00 86.31 102 ARG A CA 1
ATOM 773 C C . ARG A 1 102 ? 15.292 -4.716 -10.231 1.00 86.31 102 ARG A C 1
ATOM 775 O O . ARG A 1 102 ? 14.099 -4.860 -10.430 1.00 86.31 102 ARG A O 1
ATOM 782 N N . GLY A 1 103 ? 15.775 -4.036 -9.188 1.00 90.44 103 GLY A N 1
ATOM 783 C CA . GLY A 1 103 ? 14.896 -3.297 -8.274 1.00 90.44 103 GLY A CA 1
ATOM 784 C C . GLY A 1 103 ? 13.811 -4.186 -7.659 1.00 90.44 103 GLY A C 1
ATOM 785 O O . GLY A 1 103 ? 14.128 -5.219 -7.059 1.00 90.44 103 GLY A O 1
ATOM 786 N N . TYR A 1 104 ? 12.555 -3.779 -7.827 1.00 94.38 104 TYR A N 1
ATOM 787 C CA . TYR A 1 104 ? 11.362 -4.525 -7.448 1.00 94.38 104 TYR A CA 1
ATOM 788 C C . TYR A 1 104 ? 11.214 -5.836 -8.235 1.00 94.38 104 TYR A C 1
ATOM 790 O O . TYR A 1 104 ? 10.806 -6.836 -7.657 1.00 94.38 104 TYR A O 1
ATOM 798 N N . GLY A 1 105 ? 11.595 -5.875 -9.516 1.00 92.88 105 GLY A N 1
ATOM 799 C CA . GLY A 1 105 ? 11.457 -7.057 -10.384 1.00 92.88 105 GLY A CA 1
ATOM 800 C C . GLY A 1 105 ? 12.314 -8.267 -9.998 1.00 92.88 105 GLY A C 1
ATOM 801 O O . GLY A 1 105 ? 12.252 -9.316 -10.626 1.00 92.88 105 GLY A O 1
ATOM 802 N N . ARG A 1 106 ? 13.129 -8.150 -8.942 1.00 94.62 106 ARG A N 1
ATOM 803 C CA . ARG A 1 106 ? 13.873 -9.278 -8.352 1.00 94.62 106 ARG A CA 1
ATOM 804 C C . ARG A 1 106 ? 13.037 -10.143 -7.416 1.00 94.62 106 ARG A C 1
ATOM 806 O O . ARG A 1 106 ? 13.543 -11.160 -6.946 1.00 94.62 106 ARG A O 1
ATOM 813 N N . TYR A 1 107 ? 11.834 -9.702 -7.076 1.00 96.06 107 TYR A N 1
ATOM 814 C CA . TYR A 1 107 ? 10.973 -10.381 -6.123 1.00 96.06 107 TYR A CA 1
ATOM 815 C C . TYR A 1 107 ? 9.809 -11.043 -6.850 1.00 96.06 107 TYR A C 1
ATOM 817 O O . TYR A 1 107 ? 9.234 -10.468 -7.774 1.00 96.06 107 TYR A O 1
ATOM 825 N N . ASP A 1 108 ? 9.473 -12.251 -6.418 1.00 94.50 108 ASP A N 1
ATOM 826 C CA . ASP A 1 108 ? 8.336 -13.003 -6.925 1.00 94.50 108 ASP A CA 1
ATOM 827 C C . ASP A 1 108 ? 7.054 -12.481 -6.275 1.00 94.50 108 ASP A C 1
ATOM 829 O O . ASP A 1 108 ? 6.677 -12.883 -5.172 1.00 94.50 108 ASP A O 1
ATOM 833 N N . VAL A 1 109 ? 6.424 -11.519 -6.946 1.00 95.88 109 VAL A N 1
ATOM 834 C CA . VAL A 1 109 ? 5.128 -10.964 -6.562 1.00 95.88 109 VAL A CA 1
ATOM 835 C C . VAL A 1 109 ? 4.118 -11.284 -7.650 1.00 95.88 109 VAL A C 1
ATOM 837 O O . VAL A 1 109 ? 4.256 -10.867 -8.801 1.00 95.88 109 VAL A O 1
ATOM 840 N N . THR A 1 110 ? 3.072 -11.996 -7.263 1.00 94.88 110 THR A N 1
ATOM 841 C CA . THR A 1 110 ? 1.990 -12.449 -8.134 1.00 94.88 110 THR A CA 1
ATOM 842 C C . THR A 1 110 ? 0.653 -11.976 -7.582 1.00 94.88 110 THR A C 1
ATOM 844 O O . THR A 1 110 ? 0.581 -11.363 -6.519 1.00 94.88 110 THR A O 1
ATOM 847 N N . ASN A 1 111 ? -0.443 -12.269 -8.283 1.00 94.19 111 ASN A N 1
ATOM 848 C CA . ASN A 1 111 ? -1.774 -12.044 -7.717 1.00 94.19 111 ASN A CA 1
ATOM 849 C C . ASN A 1 111 ? -2.008 -12.831 -6.424 1.00 94.19 111 ASN A C 1
ATOM 851 O O . ASN A 1 111 ? -2.798 -12.370 -5.597 1.00 94.19 111 ASN A O 1
ATOM 855 N N . ASP A 1 112 ? -1.331 -13.971 -6.265 1.00 93.81 112 ASP A N 1
ATOM 856 C CA . ASP A 1 112 ? -1.613 -14.923 -5.202 1.00 93.81 112 ASP A CA 1
ATOM 857 C C . ASP A 1 112 ? -1.003 -14.507 -3.870 1.00 93.81 112 ASP A C 1
ATOM 859 O O . ASP A 1 112 ? -1.671 -14.614 -2.849 1.00 93.81 112 ASP A O 1
ATOM 863 N N . ASN A 1 113 ? 0.221 -13.976 -3.891 1.00 95.19 113 ASN A N 1
ATOM 864 C CA . ASN A 1 113 ? 0.941 -13.557 -2.686 1.00 95.19 113 ASN A CA 1
ATOM 865 C C . ASN A 1 113 ? 0.914 -12.037 -2.448 1.00 95.19 113 ASN A C 1
ATOM 867 O O . ASN A 1 113 ? 1.486 -11.555 -1.474 1.00 95.19 113 ASN A O 1
ATOM 871 N N . PHE A 1 114 ? 0.251 -11.259 -3.312 1.00 96.94 114 PHE A N 1
ATOM 872 C CA . PHE A 1 114 ? 0.249 -9.794 -3.226 1.00 96.94 114 PHE A CA 1
ATOM 873 C C . PHE A 1 114 ? -0.193 -9.273 -1.848 1.00 96.94 114 PHE A C 1
ATOM 875 O O . PHE A 1 114 ? 0.390 -8.321 -1.324 1.00 96.94 114 PHE A O 1
ATOM 882 N N . ALA A 1 115 ? -1.221 -9.904 -1.273 1.00 96.69 115 ALA A N 1
ATOM 883 C CA . ALA A 1 115 ? -1.790 -9.536 0.022 1.00 96.69 115 ALA A CA 1
ATOM 884 C C . ALA A 1 115 ? -0.796 -9.721 1.180 1.00 96.69 115 ALA A C 1
ATOM 886 O O . ALA A 1 115 ? -0.841 -8.964 2.147 1.00 96.69 115 ALA A O 1
ATOM 887 N N . ASP A 1 116 ? 0.112 -10.691 1.058 1.00 96.25 116 ASP A N 1
ATOM 888 C CA . ASP A 1 116 ? 1.123 -11.005 2.071 1.00 96.25 116 ASP A CA 1
ATOM 889 C C . ASP A 1 116 ? 2.347 -10.085 1.964 1.00 96.25 116 ASP A C 1
ATOM 891 O O . ASP A 1 116 ? 3.080 -9.869 2.934 1.00 96.25 116 ASP A O 1
ATOM 895 N N . VAL A 1 117 ? 2.576 -9.528 0.772 1.00 97.62 117 VAL A N 1
ATOM 896 C CA . VAL A 1 117 ? 3.724 -8.668 0.481 1.00 97.62 117 VAL A CA 1
ATOM 897 C C . VAL A 1 117 ? 3.480 -7.232 0.926 1.00 97.62 117 VAL A C 1
ATOM 899 O O . VAL A 1 117 ? 4.368 -6.634 1.536 1.00 97.62 117 VAL A O 1
ATOM 902 N N . PHE A 1 118 ? 2.306 -6.674 0.620 1.00 98.12 118 PHE A N 1
ATOM 903 C CA . PHE A 1 118 ? 2.047 -5.245 0.780 1.00 98.12 118 PHE A CA 1
ATOM 904 C C . PHE A 1 118 ? 1.069 -4.913 1.908 1.00 98.12 118 PHE A C 1
ATOM 906 O O . PHE A 1 118 ? -0.104 -5.276 1.884 1.00 98.12 118 PHE A O 1
ATOM 913 N N . ASN A 1 119 ? 1.554 -4.098 2.840 1.00 97.88 119 ASN A N 1
ATOM 914 C CA . ASN A 1 119 ? 0.796 -3.336 3.814 1.00 97.88 119 ASN A CA 1
ATOM 915 C C . ASN A 1 119 ? 0.693 -1.870 3.355 1.00 97.88 119 ASN A C 1
ATOM 917 O O . ASN A 1 119 ? 1.658 -1.099 3.422 1.00 97.88 119 ASN A O 1
ATOM 921 N N . PHE A 1 120 ? -0.495 -1.475 2.902 1.00 98.12 120 PHE A N 1
ATOM 922 C CA . PHE A 1 120 ? -0.775 -0.125 2.413 1.00 98.12 120 PHE A CA 1
ATOM 923 C C . PHE A 1 120 ? -0.814 0.916 3.525 1.00 98.12 120 PHE A C 1
ATOM 925 O O . PHE A 1 120 ? -0.454 2.063 3.287 1.00 98.12 120 PHE A O 1
ATOM 932 N N . ARG A 1 121 ? -1.175 0.531 4.753 1.00 96.69 121 ARG A N 1
ATOM 933 C CA . ARG A 1 121 ? -1.137 1.456 5.889 1.00 96.69 121 ARG A CA 1
ATOM 934 C C . ARG A 1 121 ? 0.298 1.899 6.173 1.00 96.69 121 ARG A C 1
ATOM 936 O O . ARG A 1 121 ? 0.588 3.091 6.201 1.00 96.69 121 ARG A O 1
ATOM 943 N N . GLU A 1 122 ? 1.203 0.924 6.296 1.00 96.75 122 GLU A N 1
ATOM 944 C CA . GLU A 1 122 ? 2.644 1.163 6.466 1.00 96.75 122 GLU A CA 1
ATOM 945 C C . GLU A 1 122 ? 3.197 2.003 5.305 1.00 96.75 122 GLU A C 1
ATOM 947 O O . GLU A 1 122 ? 3.953 2.953 5.523 1.00 96.75 122 GLU A O 1
ATOM 952 N N . MET A 1 123 ? 2.794 1.681 4.072 1.00 97.50 123 MET A N 1
ATOM 953 C CA . MET A 1 123 ? 3.200 2.417 2.876 1.00 97.50 123 MET A CA 1
ATOM 954 C C . MET A 1 123 ? 2.793 3.889 2.937 1.00 97.50 123 MET A C 1
ATOM 956 O O . MET A 1 123 ? 3.643 4.757 2.743 1.00 97.50 123 MET A O 1
ATOM 960 N N . LEU A 1 124 ? 1.527 4.181 3.240 1.00 96.81 124 LEU A N 1
ATOM 961 C CA . LEU A 1 124 ? 1.000 5.545 3.260 1.00 96.81 124 LEU A CA 1
ATOM 962 C C . LEU A 1 124 ? 1.600 6.366 4.399 1.00 96.81 124 LEU A C 1
ATOM 964 O O . LEU A 1 124 ? 1.993 7.508 4.182 1.00 96.81 124 LEU A O 1
ATOM 968 N N . GLU A 1 125 ? 1.727 5.789 5.593 1.00 95.19 125 GLU A N 1
ATOM 969 C CA . GLU A 1 125 ? 2.272 6.493 6.757 1.00 95.19 125 GLU A CA 1
ATOM 970 C C . GLU A 1 125 ? 3.774 6.779 6.618 1.00 95.19 125 GLU A C 1
ATOM 972 O O . GLU A 1 125 ? 4.223 7.892 6.901 1.00 95.19 125 GLU A O 1
ATOM 977 N N . SER A 1 126 ? 4.564 5.815 6.135 1.00 95.69 126 SER A N 1
ATOM 978 C CA . SER A 1 126 ? 6.021 5.988 6.007 1.00 95.69 126 SER A CA 1
ATOM 979 C C . SER A 1 126 ? 6.438 6.848 4.813 1.00 95.69 126 SER A C 1
ATOM 981 O O . SER A 1 126 ? 7.500 7.477 4.848 1.00 95.69 126 SER A O 1
ATOM 983 N N . SER A 1 127 ? 5.604 6.918 3.774 1.00 95.75 127 SER A N 1
ATOM 984 C CA . SER A 1 127 ? 5.934 7.625 2.534 1.00 95.75 127 SER A CA 1
ATOM 985 C C . SER A 1 127 ? 5.519 9.095 2.544 1.00 95.75 127 SER A C 1
ATOM 987 O O . SER A 1 127 ? 5.746 9.788 1.554 1.00 95.75 127 SER A O 1
ATOM 989 N N . ARG A 1 128 ? 4.954 9.614 3.644 1.00 93.62 128 ARG A N 1
ATOM 990 C CA . ARG A 1 128 ? 4.511 11.014 3.716 1.00 93.62 128 ARG A CA 1
ATOM 991 C C . ARG A 1 128 ? 5.654 12.010 3.509 1.00 93.62 128 ARG A C 1
ATOM 993 O O . ARG A 1 128 ? 6.761 11.885 4.063 1.00 93.62 128 ARG A O 1
ATOM 1000 N N . SER A 1 129 ? 5.348 13.043 2.735 1.00 93.81 129 SER A N 1
ATOM 1001 C CA . SER A 1 129 ? 6.175 14.233 2.568 1.00 93.81 129 SER A CA 1
ATOM 1002 C C . SER A 1 129 ? 6.219 15.073 3.843 1.00 93.81 129 SER A C 1
ATOM 1004 O O . SER A 1 129 ? 5.262 15.126 4.612 1.00 93.81 129 SER A O 1
ATOM 1006 N N . ASN A 1 130 ? 7.343 15.760 4.044 1.00 91.69 130 ASN A N 1
ATOM 1007 C CA . ASN A 1 130 ? 7.442 16.867 4.994 1.00 91.69 130 ASN A CA 1
ATOM 1008 C C . ASN A 1 130 ? 7.123 18.198 4.289 1.00 91.69 130 ASN A C 1
ATOM 1010 O O . ASN A 1 130 ? 7.036 18.248 3.060 1.00 91.69 130 ASN A O 1
ATOM 1014 N N . ASP A 1 131 ? 6.985 19.274 5.062 1.00 91.88 131 ASP A N 1
ATOM 1015 C CA . ASP A 1 131 ? 6.578 20.586 4.542 1.00 91.88 131 ASP A CA 1
ATOM 1016 C C . ASP A 1 131 ? 7.534 21.131 3.471 1.00 91.88 131 ASP A C 1
ATOM 1018 O O . ASP A 1 131 ? 7.090 21.664 2.455 1.00 91.88 131 ASP A O 1
ATOM 1022 N N . ASP A 1 132 ? 8.846 20.937 3.640 1.00 90.69 132 ASP A N 1
ATOM 1023 C CA . ASP A 1 132 ? 9.843 21.358 2.649 1.00 90.69 132 ASP A CA 1
ATOM 1024 C C . ASP A 1 132 ? 9.670 20.644 1.306 1.00 90.69 132 ASP A C 1
ATOM 1026 O O . ASP A 1 132 ? 9.755 21.268 0.243 1.00 90.69 132 ASP A O 1
ATOM 1030 N N . PHE A 1 133 ? 9.399 19.339 1.341 1.00 89.75 133 PHE A N 1
ATOM 1031 C CA . PHE A 1 133 ? 9.174 18.552 0.138 1.00 89.75 133 PHE A CA 1
ATOM 1032 C C . PHE A 1 133 ? 7.871 18.950 -0.553 1.00 89.75 133 PHE A C 1
ATOM 1034 O O . PHE A 1 133 ? 7.880 19.170 -1.763 1.00 89.75 133 PHE A O 1
ATOM 1041 N N . LYS A 1 134 ? 6.783 19.124 0.211 1.00 90.69 134 LYS A N 1
ATOM 1042 C CA . LYS A 1 134 ? 5.496 19.598 -0.318 1.00 90.69 134 LYS A CA 1
ATOM 1043 C C . LYS A 1 134 ? 5.635 20.965 -0.978 1.00 90.69 134 LYS A C 1
ATOM 1045 O O . LYS A 1 134 ? 5.163 21.151 -2.088 1.00 90.69 134 LYS A O 1
ATOM 1050 N N . ARG A 1 135 ? 6.350 21.903 -0.348 1.00 89.38 135 ARG A N 1
ATOM 1051 C CA . ARG A 1 135 ? 6.593 23.240 -0.914 1.00 89.38 135 ARG A CA 1
ATOM 1052 C C . ARG A 1 135 ? 7.384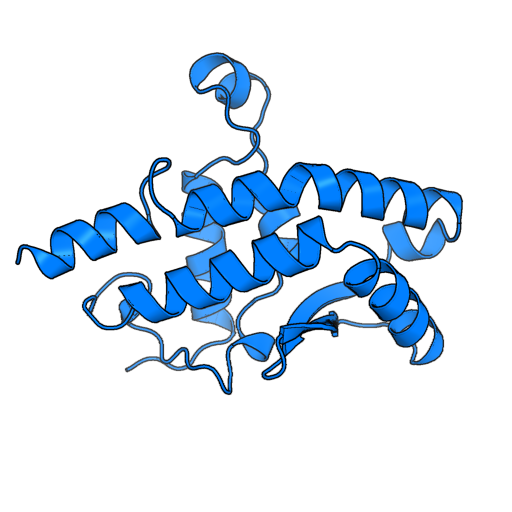 23.199 -2.223 1.00 89.38 135 ARG A C 1
ATOM 1054 O O . ARG A 1 135 ? 7.211 24.070 -3.065 1.00 89.38 135 ARG A O 1
ATOM 1061 N N . THR A 1 136 ? 8.284 22.230 -2.367 1.00 90.06 136 THR A N 1
ATOM 1062 C CA . THR A 1 136 ? 9.167 22.134 -3.538 1.00 90.06 136 THR A CA 1
ATOM 1063 C C . THR A 1 136 ? 8.502 21.407 -4.703 1.00 90.06 136 THR A C 1
ATOM 1065 O O . THR A 1 136 ? 8.730 21.764 -5.855 1.00 90.06 136 THR A O 1
ATOM 1068 N N . TRP A 1 137 ? 7.715 20.372 -4.407 1.00 86.25 137 TRP A N 1
ATOM 1069 C CA . TRP A 1 137 ? 7.243 19.417 -5.409 1.00 86.25 137 TRP A CA 1
ATOM 1070 C C . TRP A 1 137 ? 5.724 19.310 -5.513 1.00 86.25 137 TRP A C 1
ATOM 1072 O O . TRP A 1 137 ? 5.251 18.710 -6.468 1.00 86.25 137 TRP A O 1
ATOM 1082 N N . GLU A 1 138 ? 4.976 19.867 -4.559 1.00 88.12 138 GLU A N 1
ATOM 1083 C CA . GLU A 1 138 ? 3.507 19.819 -4.500 1.00 88.12 138 GLU A CA 1
ATOM 1084 C C . GLU A 1 138 ? 2.930 18.389 -4.425 1.00 88.12 138 GLU A C 1
ATOM 1086 O O . GLU A 1 138 ? 1.800 18.149 -4.834 1.00 88.12 138 GLU A O 1
ATOM 1091 N N . TYR A 1 139 ? 3.698 17.438 -3.870 1.00 87.88 139 TYR A N 1
ATOM 1092 C CA . TYR A 1 139 ? 3.258 16.059 -3.612 1.00 87.88 139 TYR A CA 1
ATOM 1093 C C . TYR A 1 139 ? 3.147 15.763 -2.116 1.00 87.88 139 TYR A C 1
ATOM 1095 O O . TYR A 1 139 ? 4.084 16.004 -1.341 1.00 87.88 139 TYR A O 1
ATOM 1103 N N . GLU A 1 140 ? 2.038 15.144 -1.726 1.00 91.69 140 GLU A N 1
ATOM 1104 C CA . GLU A 1 140 ? 1.787 14.649 -0.373 1.00 91.69 140 GLU A CA 1
ATOM 1105 C C . GLU A 1 140 ? 2.615 13.387 -0.066 1.00 91.69 140 GLU A C 1
ATOM 1107 O O . GLU A 1 140 ? 3.015 13.169 1.084 1.00 91.69 140 GLU A O 1
ATOM 1112 N N . THR A 1 141 ? 2.962 12.607 -1.096 1.00 93.06 141 THR A N 1
ATOM 1113 C CA . THR A 1 141 ? 3.885 11.466 -1.025 1.00 93.06 141 THR A CA 1
ATOM 1114 C C . THR A 1 141 ? 5.305 11.857 -1.429 1.00 93.06 141 THR A C 1
ATOM 1116 O O . THR A 1 141 ? 5.559 12.409 -2.500 1.00 93.06 141 THR A O 1
ATOM 1119 N N . ASN A 1 142 ? 6.281 11.462 -0.616 1.00 94.06 142 ASN A N 1
ATOM 1120 C CA . ASN A 1 142 ? 7.688 11.518 -0.972 1.00 94.06 142 ASN A CA 1
ATOM 1121 C C . ASN A 1 142 ? 8.064 10.243 -1.737 1.00 94.06 142 ASN A C 1
ATOM 1123 O O . ASN A 1 142 ? 8.177 9.167 -1.148 1.00 94.06 142 ASN A O 1
ATOM 1127 N N . TRP A 1 143 ? 8.281 10.355 -3.051 1.00 90.06 143 TRP A N 1
ATOM 1128 C CA . TRP A 1 143 ? 8.524 9.189 -3.912 1.00 90.06 143 TRP A CA 1
ATOM 1129 C C . TRP A 1 143 ? 9.813 8.419 -3.569 1.00 90.06 143 TRP A C 1
ATOM 1131 O O . TRP A 1 143 ? 9.895 7.220 -3.842 1.00 90.06 143 TRP A O 1
ATOM 1141 N N . LEU A 1 144 ? 10.813 9.067 -2.954 1.00 92.50 144 LEU A N 1
ATOM 1142 C CA . LEU A 1 144 ? 12.031 8.387 -2.495 1.00 92.50 144 LEU A CA 1
ATOM 1143 C C . LEU A 1 144 ? 11.714 7.488 -1.299 1.00 92.50 144 LEU A C 1
ATOM 1145 O O . LEU A 1 144 ? 12.041 6.305 -1.321 1.00 92.50 144 LEU A O 1
ATOM 1149 N N . LYS A 1 145 ? 10.985 8.019 -0.307 1.00 96.19 145 LYS A N 1
ATOM 1150 C CA . LYS A 1 145 ? 10.509 7.223 0.834 1.00 96.19 145 LYS A CA 1
ATOM 1151 C C . LYS A 1 145 ? 9.576 6.101 0.394 1.00 96.19 145 LYS A C 1
ATOM 1153 O O . LYS A 1 145 ? 9.682 4.998 0.917 1.00 96.19 145 LYS A O 1
ATOM 1158 N N . LEU A 1 146 ? 8.708 6.365 -0.583 1.00 96.62 146 LEU A N 1
ATOM 1159 C CA . LEU A 1 146 ? 7.853 5.339 -1.175 1.00 96.62 146 LEU A CA 1
ATOM 1160 C C . LEU A 1 146 ? 8.682 4.213 -1.784 1.00 96.62 146 LEU A C 1
ATOM 1162 O O . LEU A 1 146 ? 8.408 3.039 -1.541 1.00 96.62 146 LEU A O 1
ATOM 1166 N N . THR A 1 147 ? 9.716 4.571 -2.543 1.00 95.12 147 THR A N 1
ATOM 1167 C CA . THR A 1 147 ? 10.591 3.586 -3.176 1.00 95.12 147 THR A CA 1
ATOM 1168 C C . THR A 1 147 ? 11.307 2.721 -2.144 1.00 95.12 147 THR A C 1
ATOM 1170 O O . THR A 1 147 ? 11.332 1.491 -2.258 1.00 95.12 147 THR A O 1
ATOM 1173 N N . ASP A 1 148 ? 11.829 3.351 -1.092 1.00 96.38 148 ASP A N 1
ATOM 1174 C CA . ASP A 1 148 ? 12.470 2.656 0.020 1.00 96.38 148 ASP A CA 1
ATOM 1175 C C . ASP A 1 148 ? 11.484 1.764 0.786 1.00 96.38 148 ASP A C 1
ATOM 1177 O O . ASP A 1 148 ? 11.824 0.628 1.132 1.00 96.38 148 ASP A O 1
ATOM 1181 N N . ASN A 1 149 ? 10.251 2.233 1.008 1.00 98.06 149 ASN A N 1
ATOM 1182 C CA . ASN A 1 149 ? 9.214 1.457 1.675 1.00 98.06 149 ASN A CA 1
ATOM 1183 C C . ASN A 1 149 ? 8.834 0.213 0.860 1.00 98.06 149 ASN A C 1
ATOM 1185 O O . ASN A 1 149 ? 8.898 -0.891 1.399 1.00 98.06 149 ASN A O 1
ATOM 1189 N N . ILE A 1 150 ? 8.522 0.357 -0.433 1.00 97.31 150 ILE A N 1
ATOM 1190 C CA . ILE A 1 150 ? 8.189 -0.778 -1.309 1.00 97.31 150 ILE A CA 1
ATOM 1191 C C . ILE A 1 150 ? 9.336 -1.797 -1.304 1.00 97.31 150 ILE A C 1
ATOM 1193 O O . ILE A 1 150 ? 9.101 -2.986 -1.095 1.00 97.31 150 ILE A O 1
ATOM 1197 N N . LEU A 1 151 ? 10.593 -1.352 -1.449 1.00 96.75 151 LEU A N 1
ATOM 1198 C CA . LEU A 1 151 ? 11.753 -2.248 -1.361 1.00 96.75 151 LEU A CA 1
ATOM 1199 C C . LEU A 1 151 ? 11.855 -2.959 -0.007 1.00 96.75 151 LEU A C 1
ATOM 1201 O O . LEU A 1 151 ? 12.257 -4.122 0.030 1.00 96.75 151 LEU A O 1
ATOM 1205 N N . SER A 1 152 ? 11.555 -2.272 1.095 1.00 98.00 152 SER A N 1
ATOM 1206 C CA . SER A 1 152 ? 11.580 -2.849 2.442 1.00 98.00 152 SER A CA 1
ATOM 1207 C C . SER A 1 152 ? 10.538 -3.959 2.594 1.00 98.00 152 SER A C 1
ATOM 1209 O O . SER A 1 152 ? 10.872 -5.059 3.038 1.00 98.00 152 SER A O 1
ATOM 1211 N N . GLN A 1 153 ? 9.305 -3.706 2.148 1.00 98.19 153 GLN A N 1
ATOM 1212 C CA . GLN A 1 153 ? 8.221 -4.686 2.192 1.00 98.19 153 GLN A CA 1
ATOM 1213 C C . GLN A 1 153 ? 8.540 -5.918 1.335 1.00 98.19 153 GLN A C 1
ATOM 1215 O O . GLN A 1 153 ? 8.457 -7.045 1.817 1.00 98.19 153 GLN A O 1
ATOM 1220 N N . LEU A 1 154 ? 9.043 -5.710 0.113 1.00 97.56 154 LEU A N 1
ATOM 1221 C CA . LEU A 1 154 ? 9.482 -6.796 -0.767 1.00 97.56 154 LEU A CA 1
ATOM 1222 C C . LEU A 1 154 ? 10.590 -7.648 -0.136 1.00 97.56 154 LEU A C 1
ATOM 1224 O O . LEU A 1 154 ? 10.498 -8.870 -0.121 1.00 97.56 154 LEU A O 1
ATOM 1228 N N . LYS A 1 155 ? 11.623 -7.017 0.436 1.00 96.88 155 LYS A N 1
ATOM 1229 C CA . LYS A 1 155 ? 12.728 -7.728 1.106 1.00 96.88 155 LYS A CA 1
ATOM 1230 C C . LYS A 1 155 ? 12.265 -8.581 2.282 1.00 96.88 155 LYS A C 1
ATOM 1232 O O . LYS A 1 155 ? 12.884 -9.604 2.558 1.00 96.88 155 LYS A O 1
ATOM 1237 N N . ARG A 1 156 ? 11.253 -8.110 3.009 1.00 96.94 156 ARG A N 1
ATOM 1238 C CA . ARG A 1 156 ? 10.746 -8.746 4.226 1.00 96.94 156 ARG A CA 1
ATOM 1239 C C . ARG A 1 156 ? 9.772 -9.882 3.924 1.00 96.94 156 ARG A C 1
ATOM 1241 O O . ARG A 1 156 ? 9.769 -10.858 4.668 1.00 96.94 156 ARG A O 1
ATOM 1248 N N . SER A 1 157 ? 8.968 -9.741 2.871 1.00 96.19 157 SER A N 1
ATOM 1249 C CA . SER A 1 157 ? 7.766 -10.560 2.680 1.00 96.19 157 SER A CA 1
ATOM 1250 C C . SER A 1 157 ? 7.701 -11.322 1.353 1.00 96.19 157 SER A C 1
ATOM 1252 O O . SER A 1 157 ? 6.892 -12.237 1.242 1.00 96.19 157 SER A O 1
ATOM 1254 N N . ALA A 1 158 ? 8.524 -10.992 0.351 1.00 95.88 158 ALA A N 1
ATOM 1255 C CA . ALA A 1 158 ? 8.505 -11.661 -0.952 1.00 95.88 158 ALA A CA 1
ATOM 1256 C C . ALA A 1 158 ? 9.722 -12.577 -1.156 1.00 95.88 158 ALA A C 1
ATOM 1258 O O . ALA A 1 158 ? 10.849 -12.258 -0.761 1.00 95.88 158 ALA A O 1
ATOM 1259 N N . ALA A 1 159 ? 9.506 -13.705 -1.837 1.00 92.88 159 ALA A N 1
ATOM 1260 C CA . ALA A 1 159 ? 10.597 -14.542 -2.323 1.00 92.88 159 ALA A CA 1
ATOM 1261 C C . ALA A 1 159 ? 11.393 -13.804 -3.413 1.00 92.88 159 ALA A C 1
ATOM 1263 O O . ALA A 1 159 ? 10.891 -12.883 -4.055 1.00 92.88 159 ALA A O 1
ATOM 1264 N N . ARG A 1 160 ? 12.651 -14.197 -3.621 1.00 90.62 160 ARG A N 1
ATOM 1265 C CA . ARG A 1 160 ? 13.493 -13.672 -4.704 1.00 90.62 160 ARG A CA 1
ATOM 1266 C C . ARG A 1 160 ? 13.604 -14.700 -5.821 1.00 90.62 160 ARG A C 1
ATOM 1268 O O . ARG A 1 160 ? 13.694 -15.889 -5.517 1.00 90.62 160 ARG A O 1
ATOM 1275 N N . TYR A 1 161 ? 13.642 -14.221 -7.063 1.00 82.62 161 TYR A N 1
ATOM 1276 C CA . TYR A 1 161 ? 14.046 -15.021 -8.222 1.00 82.62 161 TYR A CA 1
ATOM 1277 C C . TYR A 1 161 ? 15.545 -15.349 -8.198 1.00 82.62 161 TYR A C 1
ATOM 1279 O O . TYR A 1 161 ? 16.330 -14.537 -7.643 1.00 82.62 161 TYR A O 1
#

Sequence (161 aa):
MYELGIATGELYMPGGSVPKSVEKMLSPYDALLSDINNQAPSMAYKNWGISINQSGTLEATGSITDLEKVYLEEKLNGSAELVSAIKDFKSNYLKYIGPESRGYGRYDVTNDNFADVFNFREMLESSRSNDDFKRTWEYETNWLKLTDNILSQLKRSAARY